Protein AF-A0A316KCY5-F1 (afdb_monomer_lite)

pLDDT: mean 82.83, std 19.08, range [38.0, 95.81]

Secondary structure (DSSP, 8-state):
-----------------------HHHHHHHHHHHHHHHHHHHHHHHHT-SSHHHHHHHHHHHHHHHHHHHHHHHHHHHHHTTTS-HHHHHHHHHHH-HHHHHHHHHTT--

Radius of gyration: 18.38 Å; chains: 1; bounding box: 57×25×54 Å

Foldseek 3Di:
DDDDDPDPPPVPPDDPPDPDPDDVLLVLLVLLCVLCVVLLVLVVCLVPDPDPVVNVVSVVVNVVSVVSSVVSVVVSCVVPPVNDDVVSSLVSNCVVDVSSSVVCVVVVVD

Sequence (110 aa):
MKKGLLLLVAAATTTIMVSCGGGNEAEAAKEYCECFSDIAKAKEDMANAESATEMLGMAAEAEKLAGEAEKCEKEWRAKYDGKIDIEKFKEELKKADESVYNMAEELGAF

Structure (mmCIF, N/CA/C/O backbone):
data_AF-A0A316KCY5-F1
#
_entry.id   AF-A0A316KCY5-F1
#
loop_
_atom_site.group_PDB
_atom_site.id
_atom_site.type_symbol
_atom_site.label_atom_id
_atom_site.label_alt_id
_atom_site.label_comp_id
_atom_site.label_asym_id
_atom_site.label_entity_id
_atom_site.label_seq_id
_atom_site.pdbx_PDB_ins_code
_atom_site.Cartn_x
_atom_site.Cartn_y
_atom_site.Cartn_z
_atom_site.occupancy
_atom_site.B_iso_or_equiv
_atom_site.auth_seq_id
_atom_site.auth_comp_id
_atom_site.auth_asym_id
_atom_site.auth_atom_id
_atom_site.pdbx_PDB_model_num
ATOM 1 N N . MET A 1 1 ? 42.665 10.404 33.289 1.00 38.00 1 MET A N 1
ATOM 2 C CA . MET A 1 1 ? 42.191 11.563 32.502 1.00 38.00 1 MET A CA 1
ATOM 3 C C . MET A 1 1 ? 41.006 11.116 31.659 1.00 38.00 1 MET A C 1
ATOM 5 O O . MET A 1 1 ? 41.146 10.099 31.007 1.00 38.00 1 MET A O 1
ATOM 9 N N . LYS A 1 2 ? 39.893 11.869 31.742 1.00 40.34 2 LYS A N 1
ATOM 10 C CA . LYS A 1 2 ? 38.726 11.971 30.828 1.00 40.34 2 LYS A CA 1
ATOM 11 C C . LYS A 1 2 ? 38.048 10.647 30.408 1.00 40.34 2 LYS A C 1
ATOM 13 O O . LYS A 1 2 ? 38.612 9.876 29.655 1.00 40.34 2 LYS A O 1
ATOM 18 N N . LYS A 1 3 ? 36.908 10.265 30.997 1.00 44.72 3 LYS A N 1
ATOM 19 C CA . LYS A 1 3 ? 35.528 10.755 30.744 1.00 44.72 3 LYS A CA 1
ATOM 20 C C . LYS A 1 3 ? 35.089 10.676 29.276 1.00 44.72 3 LYS A C 1
ATOM 22 O O . LYS A 1 3 ? 35.618 11.414 28.456 1.00 44.72 3 LYS A O 1
ATOM 27 N N . GLY A 1 4 ? 33.980 9.958 29.080 1.00 42.88 4 GLY A N 1
ATOM 28 C CA . GLY A 1 4 ? 32.978 10.210 28.041 1.00 42.88 4 GLY A CA 1
ATOM 29 C C . GLY A 1 4 ? 33.256 9.469 26.739 1.00 42.88 4 GLY A C 1
ATOM 30 O O . GLY A 1 4 ? 34.397 9.330 26.338 1.00 42.88 4 GLY A O 1
ATOM 31 N N . LEU A 1 5 ? 32.274 8.965 26.011 1.00 43.59 5 LEU A N 1
ATOM 32 C CA . LEU A 1 5 ? 30.826 9.002 26.145 1.00 43.59 5 LEU A CA 1
ATOM 33 C C . LEU A 1 5 ? 30.389 7.908 25.158 1.00 43.59 5 LEU A C 1
ATOM 35 O O . LEU A 1 5 ? 30.709 8.010 23.976 1.00 43.59 5 LEU A O 1
ATOM 39 N N . LEU A 1 6 ? 29.762 6.828 25.624 1.00 49.53 6 LEU A N 1
ATOM 40 C CA . LEU A 1 6 ? 29.127 5.875 24.713 1.00 49.53 6 LEU A CA 1
ATOM 41 C C . LEU A 1 6 ? 27.958 6.622 24.067 1.00 49.53 6 LEU A C 1
ATOM 43 O O . LEU A 1 6 ? 26.974 6.934 24.737 1.00 49.53 6 LEU A O 1
ATOM 47 N N . LEU A 1 7 ? 28.123 6.990 22.797 1.00 43.78 7 LEU A N 1
ATOM 48 C CA . LEU A 1 7 ? 27.082 7.580 21.966 1.00 43.78 7 LEU A CA 1
ATOM 49 C C . LEU A 1 7 ? 25.986 6.531 21.758 1.00 43.78 7 LEU A C 1
ATOM 51 O O . LEU A 1 7 ? 26.037 5.717 20.842 1.00 43.78 7 LEU A O 1
ATOM 55 N N . LEU A 1 8 ? 24.998 6.564 22.649 1.00 46.88 8 LEU A N 1
ATOM 56 C CA . LEU A 1 8 ? 23.640 6.121 22.372 1.00 46.88 8 LEU A CA 1
ATOM 57 C C . LEU A 1 8 ? 23.121 6.958 21.201 1.00 46.88 8 LEU A C 1
ATOM 59 O O . LEU A 1 8 ? 22.617 8.061 21.396 1.00 46.88 8 LEU A O 1
ATOM 63 N N . VAL A 1 9 ? 23.238 6.437 19.983 1.00 45.62 9 VAL A N 1
ATOM 64 C CA . VAL A 1 9 ? 22.404 6.902 18.873 1.00 45.62 9 VAL A CA 1
ATOM 65 C C . VAL A 1 9 ? 21.067 6.187 19.024 1.00 45.62 9 VAL A C 1
ATOM 67 O O . VAL A 1 9 ? 20.751 5.229 18.328 1.00 45.62 9 VAL A O 1
ATOM 70 N N . ALA A 1 10 ? 20.297 6.634 20.016 1.00 45.34 10 ALA A N 1
ATOM 71 C CA . ALA A 1 10 ? 18.856 6.539 19.932 1.00 45.34 10 ALA A CA 1
ATOM 72 C C . ALA A 1 10 ? 18.476 7.427 18.746 1.00 45.34 10 ALA A C 1
ATOM 74 O O . ALA A 1 10 ? 18.507 8.655 18.850 1.00 45.34 10 ALA A O 1
ATOM 75 N N . ALA A 1 11 ? 18.210 6.808 17.597 1.00 47.75 11 ALA A N 1
ATOM 76 C CA . ALA A 1 11 ? 17.541 7.476 16.498 1.00 47.75 11 ALA A CA 1
ATOM 77 C C . ALA A 1 11 ? 16.114 7.777 16.967 1.00 47.75 11 ALA A C 1
ATOM 79 O O . ALA A 1 11 ? 15.175 7.017 16.759 1.00 47.75 11 ALA A O 1
ATOM 80 N N . ALA A 1 12 ? 15.995 8.883 17.695 1.00 49.50 12 ALA A N 1
ATOM 81 C CA . ALA A 1 12 ? 14.762 9.600 17.876 1.00 49.50 12 ALA A CA 1
ATOM 82 C C . ALA A 1 12 ? 14.373 10.151 16.503 1.00 49.50 12 ALA A C 1
ATOM 84 O O . ALA A 1 12 ? 14.807 11.234 16.113 1.00 49.50 12 ALA A O 1
ATOM 85 N N . THR A 1 13 ? 13.554 9.413 15.761 1.00 51.31 13 THR A N 1
ATOM 86 C CA . THR A 1 13 ? 12.670 10.048 14.790 1.00 51.31 13 THR A CA 1
ATOM 87 C C . THR A 1 13 ? 11.560 10.715 15.585 1.00 51.31 13 THR A C 1
ATOM 89 O O . THR A 1 13 ? 10.605 10.103 16.056 1.00 51.31 13 THR A O 1
ATOM 92 N N . THR A 1 14 ? 11.820 11.993 15.826 1.00 46.88 14 THR A N 1
ATOM 93 C CA . THR A 1 14 ? 10.912 13.063 16.215 1.00 46.88 14 THR A CA 1
ATOM 94 C C . THR A 1 14 ? 9.438 12.779 15.936 1.00 46.88 14 THR A C 1
ATOM 96 O O . THR A 1 14 ? 9.008 12.659 14.793 1.00 46.88 14 THR A O 1
ATOM 99 N N . THR A 1 15 ? 8.685 12.759 17.030 1.00 49.62 15 THR A N 1
ATOM 100 C CA . THR A 1 15 ? 7.323 13.266 17.189 1.00 49.62 15 THR A CA 1
ATOM 101 C C . THR A 1 15 ? 6.775 14.045 15.990 1.00 49.62 15 THR A C 1
ATOM 103 O O . THR A 1 15 ? 7.109 15.213 15.796 1.00 49.62 15 THR A O 1
ATOM 106 N N . ILE A 1 16 ? 5.790 13.461 15.308 1.00 46.00 16 ILE A N 1
ATOM 107 C CA . ILE A 1 16 ? 4.618 14.239 14.909 1.00 46.00 16 ILE A CA 1
ATOM 108 C C . ILE A 1 16 ? 3.564 13.995 15.989 1.00 46.00 16 ILE A C 1
ATOM 110 O O . ILE A 1 16 ? 2.776 13.057 15.940 1.00 46.00 16 ILE A O 1
ATOM 114 N N . MET A 1 17 ? 3.590 14.857 17.007 1.00 41.69 17 MET A N 1
ATOM 115 C CA . MET A 1 17 ? 2.380 15.196 17.745 1.00 41.69 17 MET A CA 1
ATOM 116 C C . MET A 1 17 ? 1.429 15.875 16.752 1.00 41.69 17 MET A C 1
ATOM 118 O O . MET A 1 17 ? 1.478 17.090 16.586 1.00 41.69 17 MET A O 1
ATOM 122 N N . VAL A 1 18 ? 0.566 15.106 16.091 1.00 44.09 18 VAL A N 1
ATOM 123 C CA . VAL A 1 18 ? -0.740 15.623 15.678 1.00 44.09 18 VAL A CA 1
ATOM 124 C C . VAL A 1 18 ? -1.721 15.224 16.763 1.00 44.09 18 VAL A C 1
ATOM 126 O O . VAL A 1 18 ? -2.176 14.089 16.846 1.00 44.09 18 VAL A O 1
ATOM 129 N N . SER A 1 19 ? -2.054 16.184 17.619 1.00 43.03 19 SER A N 1
ATOM 130 C CA . SER A 1 19 ? -3.369 16.205 18.239 1.00 43.03 19 SER A CA 1
ATOM 131 C C . SER A 1 19 ? -4.406 16.362 17.118 1.00 43.03 19 SER A C 1
ATOM 133 O O . SER A 1 19 ? -4.779 17.476 16.761 1.00 43.03 19 SER A O 1
ATOM 135 N N . CYS A 1 20 ? -4.845 15.259 16.528 1.00 42.22 20 CYS A N 1
ATOM 136 C CA . CYS A 1 20 ? -5.999 15.212 15.643 1.00 42.22 20 CYS A CA 1
ATOM 137 C C . CYS A 1 20 ? -6.909 14.130 16.206 1.00 42.22 20 CYS A C 1
ATOM 139 O O . CYS A 1 20 ? -6.451 13.024 16.468 1.00 42.22 20 CYS A O 1
ATOM 141 N N . GLY A 1 21 ? -8.182 14.443 16.433 1.00 42.59 21 GLY A N 1
ATOM 142 C CA . GLY A 1 21 ? -9.201 13.461 16.808 1.00 42.59 21 GLY A CA 1
ATOM 143 C C . GLY A 1 21 ? -9.522 12.498 15.661 1.00 42.59 21 GLY A C 1
ATOM 144 O O . GLY A 1 21 ? -10.676 12.405 15.261 1.00 42.59 21 GLY A O 1
ATOM 145 N N . GLY A 1 22 ? -8.505 11.849 15.095 1.00 50.19 22 GLY A N 1
ATOM 146 C CA . GLY A 1 22 ? -8.642 10.767 14.135 1.00 50.19 22 GLY A CA 1
ATOM 147 C C . GLY A 1 22 ? -8.888 9.475 14.898 1.00 50.19 22 GLY A C 1
ATOM 148 O O . GLY A 1 22 ? -8.176 9.175 15.855 1.00 50.19 22 GLY A O 1
ATOM 149 N N . GLY A 1 23 ? -9.938 8.752 14.520 1.00 73.25 23 GLY A N 1
ATOM 150 C CA . GLY A 1 23 ? -10.207 7.421 15.052 1.00 73.25 23 GLY A CA 1
ATOM 151 C C . GLY A 1 23 ? -9.133 6.415 14.636 1.00 73.25 23 GLY A C 1
ATOM 152 O O . GLY A 1 23 ? -8.142 6.757 13.986 1.00 73.25 23 GLY A O 1
ATOM 153 N N . ASN A 1 24 ? -9.368 5.148 14.971 1.00 89.75 24 ASN A N 1
ATOM 154 C CA . ASN A 1 24 ? -8.495 4.039 14.582 1.00 89.75 24 ASN A CA 1
ATOM 155 C C . ASN A 1 24 ? -8.266 3.980 13.059 1.00 89.75 24 ASN A C 1
ATOM 157 O O . ASN A 1 24 ? -7.252 3.456 12.619 1.00 89.75 24 ASN A O 1
ATOM 161 N N . GLU A 1 25 ? -9.177 4.540 12.262 1.00 93.88 25 GLU A N 1
ATOM 162 C CA . GLU A 1 25 ? -9.103 4.637 10.805 1.00 93.88 25 GLU A CA 1
ATOM 163 C C . GLU A 1 25 ? -7.937 5.502 10.316 1.00 93.88 25 GLU A C 1
ATOM 165 O O . GLU A 1 25 ? -7.271 5.131 9.354 1.00 93.88 25 GLU A O 1
ATO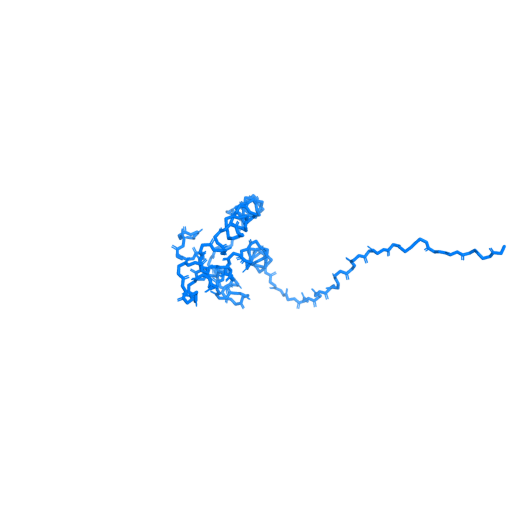M 170 N N . ALA A 1 26 ? -7.658 6.627 10.981 1.00 92.94 26 ALA A N 1
ATOM 171 C CA . ALA A 1 26 ? -6.568 7.521 10.590 1.00 92.94 26 ALA A CA 1
ATOM 172 C C . ALA A 1 26 ? -5.196 6.915 10.931 1.00 92.94 26 ALA A C 1
ATOM 174 O O . ALA A 1 26 ? -4.249 7.023 10.153 1.00 92.94 26 ALA A O 1
ATOM 175 N N . GLU A 1 27 ? -5.093 6.238 12.080 1.00 93.81 27 GLU A N 1
ATOM 176 C CA . GLU A 1 27 ? -3.893 5.472 12.443 1.00 93.81 27 GLU A CA 1
ATOM 177 C C . GLU A 1 27 ? -3.686 4.301 11.476 1.00 93.81 27 GLU A C 1
ATOM 179 O O . GLU A 1 27 ? -2.588 4.121 10.955 1.00 93.81 27 GLU A O 1
ATOM 184 N N . ALA A 1 28 ? -4.756 3.565 11.165 1.00 94.06 28 ALA A N 1
ATOM 185 C CA . ALA A 1 28 ? -4.709 2.468 10.213 1.00 94.06 28 ALA A CA 1
ATOM 186 C C . ALA A 1 28 ? -4.290 2.944 8.814 1.00 94.06 28 ALA A C 1
ATOM 188 O O . ALA A 1 28 ? -3.449 2.301 8.195 1.00 94.06 28 ALA A O 1
ATOM 189 N N . ALA A 1 29 ? -4.809 4.076 8.326 1.00 95.38 29 ALA A N 1
ATOM 190 C CA . ALA A 1 29 ? -4.397 4.675 7.055 1.00 95.38 29 ALA A CA 1
ATOM 191 C C . ALA A 1 29 ? -2.899 4.999 7.033 1.00 95.38 29 ALA A C 1
ATOM 193 O O . ALA A 1 29 ? -2.200 4.623 6.096 1.00 95.38 29 ALA A O 1
ATOM 194 N N . LYS A 1 30 ? -2.389 5.628 8.097 1.00 94.69 30 LYS A N 1
ATOM 195 C CA . LYS A 1 30 ? -0.965 5.954 8.228 1.00 94.69 30 LYS A CA 1
ATOM 196 C C . LYS A 1 30 ? -0.081 4.705 8.207 1.00 94.69 30 LYS A C 1
ATOM 198 O O . LYS A 1 30 ? 0.893 4.676 7.462 1.00 94.69 30 LYS A O 1
ATOM 203 N N . GLU A 1 31 ? -0.421 3.680 8.987 1.00 95.12 31 GLU A N 1
ATOM 204 C CA . GLU A 1 31 ? 0.343 2.424 9.003 1.00 95.12 31 GLU A CA 1
ATOM 205 C C . GLU A 1 31 ? 0.264 1.695 7.653 1.00 95.12 31 GLU A C 1
ATOM 207 O O . GLU A 1 31 ? 1.255 1.138 7.192 1.00 95.12 31 GLU A O 1
ATOM 212 N N . TYR A 1 32 ? -0.880 1.757 6.967 1.00 94.56 32 TYR A N 1
ATOM 213 C CA . TYR A 1 32 ? -1.018 1.193 5.624 1.00 94.56 32 TYR A CA 1
ATOM 214 C C . TYR A 1 32 ? -0.126 1.926 4.606 1.00 94.56 32 TYR A C 1
ATOM 216 O O . TYR A 1 32 ? 0.555 1.285 3.809 1.00 94.56 32 TYR A O 1
ATOM 224 N N . CYS A 1 33 ? -0.049 3.261 4.656 1.00 94.25 33 CYS A N 1
ATOM 225 C CA . CYS A 1 33 ? 0.898 4.029 3.838 1.00 94.25 33 CYS A CA 1
ATOM 226 C C . CYS A 1 33 ? 2.354 3.632 4.114 1.00 94.25 33 CYS A C 1
ATOM 228 O O . CYS A 1 33 ? 3.140 3.482 3.178 1.00 94.25 33 CYS A O 1
ATOM 230 N N . GLU A 1 34 ? 2.719 3.436 5.382 1.00 93.00 34 GLU A N 1
ATOM 231 C CA . GLU A 1 34 ? 4.063 2.982 5.760 1.00 93.00 34 GLU A CA 1
ATOM 232 C C . GLU A 1 34 ? 4.383 1.597 5.172 1.00 93.00 34 GLU A C 1
ATOM 234 O O . GLU A 1 34 ? 5.518 1.366 4.765 1.00 93.00 34 GLU A O 1
ATOM 239 N N . CYS A 1 35 ? 3.390 0.710 5.030 1.00 93.06 35 CYS A N 1
ATOM 240 C CA . CYS A 1 35 ? 3.575 -0.588 4.377 1.00 93.06 35 CYS A CA 1
ATOM 241 C C . CYS A 1 35 ? 3.770 -0.499 2.852 1.00 93.06 35 CYS A C 1
ATOM 243 O O . CYS A 1 35 ? 4.472 -1.335 2.284 1.00 93.06 35 CYS A O 1
ATOM 245 N N . PHE A 1 36 ? 3.118 0.454 2.174 1.00 94.50 36 PHE A N 1
ATOM 246 C CA . PHE A 1 36 ? 2.944 0.405 0.714 1.00 94.50 36 PHE A CA 1
ATOM 247 C C . PHE A 1 36 ? 3.557 1.572 -0.072 1.00 94.50 36 PHE A C 1
ATOM 249 O O . PHE A 1 36 ? 3.644 1.486 -1.296 1.00 94.50 36 PHE A O 1
ATOM 256 N N . SER A 1 37 ? 4.000 2.647 0.581 1.00 92.25 37 SER A N 1
ATOM 257 C CA . SER A 1 37 ? 4.527 3.844 -0.100 1.00 92.25 37 SER A CA 1
ATOM 258 C C . SER A 1 37 ? 5.743 3.549 -0.987 1.00 92.25 37 SER A C 1
ATOM 260 O O . SER A 1 37 ? 5.790 3.998 -2.133 1.00 92.25 37 SER A O 1
ATOM 262 N N . ASP A 1 38 ? 6.685 2.726 -0.520 1.00 91.50 38 ASP A N 1
ATOM 263 C CA . ASP A 1 38 ? 7.878 2.386 -1.304 1.00 91.50 38 ASP A CA 1
ATOM 264 C C . ASP A 1 38 ? 7.545 1.536 -2.540 1.00 91.50 38 ASP A C 1
ATOM 266 O O . ASP A 1 38 ? 8.070 1.789 -3.626 1.00 91.50 38 ASP A O 1
ATOM 270 N N . ILE A 1 39 ? 6.628 0.565 -2.427 1.00 92.81 39 ILE A N 1
ATOM 271 C CA . ILE A 1 39 ? 6.189 -0.227 -3.588 1.00 92.81 39 ILE A CA 1
ATOM 272 C C . ILE A 1 39 ? 5.299 0.594 -4.534 1.00 92.81 39 ILE A C 1
ATOM 274 O O . ILE A 1 39 ? 5.312 0.357 -5.742 1.00 92.81 39 ILE A O 1
ATOM 278 N N . ALA A 1 40 ? 4.573 1.595 -4.024 1.00 90.06 40 ALA A N 1
ATOM 279 C CA . ALA A 1 40 ? 3.810 2.538 -4.846 1.00 90.06 40 ALA A CA 1
ATOM 280 C C . ALA A 1 40 ? 4.727 3.379 -5.711 1.00 90.06 40 ALA A C 1
ATOM 282 O O . ALA A 1 40 ? 4.553 3.440 -6.928 1.00 90.06 40 ALA A O 1
ATOM 283 N N . LYS A 1 41 ? 5.774 3.912 -5.091 1.00 91.25 41 LYS A N 1
ATOM 284 C CA . LYS A 1 41 ? 6.817 4.629 -5.798 1.00 91.25 41 LYS A CA 1
ATOM 285 C C . LYS A 1 41 ? 7.547 3.740 -6.802 1.00 91.25 41 LYS A C 1
ATOM 287 O O . LYS A 1 41 ? 7.707 4.137 -7.946 1.00 91.25 41 LYS A O 1
ATOM 292 N N . ALA A 1 42 ? 7.924 2.518 -6.423 1.00 91.62 42 ALA A N 1
ATOM 293 C CA . ALA A 1 42 ? 8.592 1.599 -7.342 1.00 91.62 42 ALA A CA 1
ATOM 294 C C . ALA A 1 42 ? 7.716 1.256 -8.561 1.00 91.62 42 ALA A C 1
ATOM 296 O O . ALA A 1 42 ? 8.219 1.182 -9.681 1.00 91.62 42 ALA A O 1
ATOM 297 N N . LYS A 1 43 ? 6.398 1.088 -8.375 1.00 88.56 43 LYS A N 1
ATOM 298 C CA . LYS A 1 43 ? 5.452 0.912 -9.487 1.00 88.56 43 LYS A CA 1
ATOM 299 C C . LYS A 1 43 ? 5.379 2.141 -10.390 1.00 88.56 43 LYS A C 1
ATOM 301 O O . LYS A 1 43 ? 5.359 1.978 -11.607 1.00 88.56 43 LYS A O 1
ATOM 306 N N . GLU A 1 44 ? 5.340 3.340 -9.817 1.00 90.00 44 GLU A N 1
ATOM 307 C CA . GLU A 1 44 ? 5.349 4.593 -10.576 1.00 90.00 44 GLU A CA 1
ATOM 308 C C . GLU A 1 44 ? 6.657 4.762 -11.366 1.00 90.00 44 GLU A C 1
ATOM 310 O O . GLU A 1 44 ? 6.619 5.035 -12.565 1.00 90.00 44 GLU A O 1
ATOM 315 N N . ASP A 1 45 ? 7.807 4.519 -10.737 1.00 91.50 45 ASP A N 1
ATOM 316 C CA . ASP A 1 45 ? 9.124 4.564 -11.382 1.00 91.50 45 ASP A CA 1
ATOM 317 C C . ASP A 1 45 ? 9.196 3.551 -12.541 1.00 91.50 45 ASP A C 1
ATOM 319 O O . ASP A 1 45 ? 9.639 3.879 -13.643 1.00 91.50 45 ASP A O 1
ATOM 323 N N . MET A 1 46 ? 8.672 2.334 -12.347 1.00 91.25 46 MET A N 1
ATOM 324 C CA . MET A 1 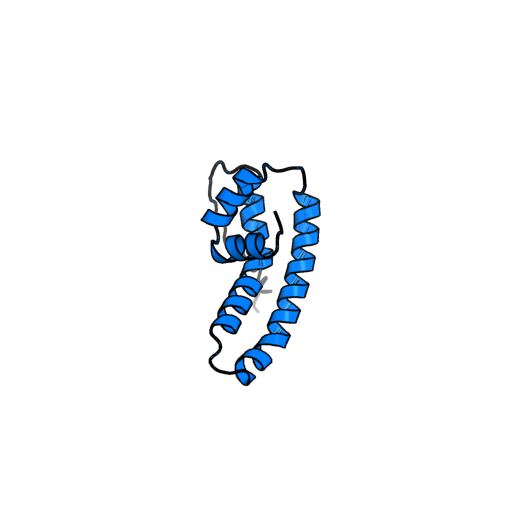46 ? 8.574 1.330 -13.411 1.00 91.25 46 MET A CA 1
ATOM 325 C C . MET A 1 46 ? 7.623 1.741 -14.539 1.00 91.25 46 MET A C 1
ATOM 327 O O . MET A 1 46 ? 7.935 1.492 -15.703 1.00 91.25 46 MET A O 1
ATOM 331 N N . ALA A 1 47 ? 6.485 2.365 -14.230 1.00 90.31 47 ALA A N 1
ATOM 332 C CA . ALA A 1 47 ? 5.537 2.848 -15.234 1.00 90.31 47 ALA A CA 1
ATOM 333 C C . ALA A 1 47 ? 6.119 3.984 -16.094 1.00 90.31 47 ALA A C 1
ATOM 335 O O . ALA A 1 47 ? 5.737 4.128 -17.255 1.00 90.31 47 ALA A O 1
ATOM 336 N N . ASN A 1 48 ? 7.060 4.750 -15.537 1.00 93.19 48 ASN A N 1
ATOM 337 C CA . ASN A 1 48 ? 7.750 5.851 -16.205 1.00 93.19 48 ASN A CA 1
ATOM 338 C C . ASN A 1 48 ? 9.096 5.456 -16.842 1.00 93.19 48 ASN A C 1
ATOM 340 O O . ASN A 1 48 ? 9.751 6.310 -17.436 1.00 93.19 48 ASN A O 1
ATOM 344 N N . ALA A 1 49 ? 9.513 4.189 -16.742 1.00 94.88 49 ALA A N 1
ATOM 345 C CA . ALA A 1 49 ? 10.768 3.713 -17.320 1.00 94.88 49 ALA A CA 1
ATOM 346 C C . ALA A 1 49 ? 10.814 3.944 -18.841 1.00 94.88 49 ALA A C 1
ATOM 348 O O . ALA A 1 49 ? 9.887 3.577 -19.569 1.00 94.88 49 ALA A O 1
ATOM 349 N N . GLU A 1 50 ? 11.926 4.472 -19.354 1.00 95.81 50 GLU A N 1
ATOM 350 C CA . GLU A 1 50 ? 12.063 4.789 -20.783 1.00 95.81 50 GLU A CA 1
ATOM 351 C C . GLU A 1 50 ? 12.445 3.557 -21.621 1.00 95.81 50 GLU A C 1
ATOM 353 O O . GLU A 1 50 ? 12.405 3.575 -22.855 1.00 95.81 50 GLU A O 1
ATOM 358 N N . SER A 1 51 ? 12.834 2.460 -20.962 1.00 94.81 51 SER A N 1
ATOM 359 C CA . SER A 1 51 ? 13.238 1.226 -21.630 1.00 94.81 51 SER A CA 1
ATOM 360 C C . SER A 1 51 ? 12.929 -0.034 -20.824 1.00 94.81 51 SER A C 1
ATOM 362 O O . SER A 1 51 ? 12.898 -0.040 -19.594 1.00 94.81 51 SER A O 1
ATOM 364 N N . ALA A 1 52 ? 12.803 -1.158 -21.534 1.00 92.31 52 ALA A N 1
ATOM 365 C CA . ALA A 1 52 ? 12.659 -2.470 -20.906 1.00 92.31 52 ALA A CA 1
ATOM 366 C C . ALA A 1 52 ? 13.870 -2.841 -20.027 1.00 92.31 52 ALA A C 1
ATOM 368 O O . ALA A 1 52 ? 13.704 -3.507 -19.012 1.00 92.31 52 ALA A O 1
ATOM 369 N N . THR A 1 53 ? 15.084 -2.404 -20.385 1.00 94.00 53 THR A N 1
ATOM 370 C CA . THR A 1 53 ? 16.298 -2.659 -19.590 1.00 94.00 53 THR A CA 1
ATOM 371 C C . THR A 1 53 ? 16.250 -1.945 -18.242 1.00 94.00 53 THR A C 1
ATOM 373 O O . THR A 1 53 ? 16.606 -2.536 -17.227 1.00 94.00 53 THR A O 1
ATOM 376 N N . GLU A 1 54 ? 15.798 -0.693 -18.226 1.00 92.56 54 GLU A N 1
ATOM 377 C CA . GLU A 1 54 ? 15.616 0.087 -17.000 1.00 92.56 54 GLU A CA 1
ATOM 378 C C . GLU A 1 54 ? 14.544 -0.548 -16.107 1.00 92.56 54 GLU A C 1
ATOM 380 O O . GLU A 1 54 ? 14.788 -0.805 -14.930 1.00 92.56 54 GLU A O 1
ATOM 385 N N . MET A 1 55 ? 13.409 -0.932 -16.699 1.00 92.25 55 MET A N 1
ATOM 386 C CA . MET A 1 55 ? 12.336 -1.642 -16.003 1.00 92.25 55 MET A CA 1
ATOM 387 C C . MET A 1 55 ? 12.814 -2.970 -15.389 1.00 92.25 55 MET A C 1
ATOM 389 O O . MET A 1 55 ? 12.521 -3.257 -14.230 1.00 92.25 55 MET A O 1
ATOM 393 N N . LEU A 1 56 ? 13.599 -3.764 -16.128 1.00 91.81 56 LEU A N 1
ATOM 394 C CA . LEU A 1 56 ? 14.200 -5.002 -15.614 1.00 91.81 56 LEU A CA 1
ATOM 395 C C . LEU A 1 56 ? 15.203 -4.738 -14.484 1.00 91.81 56 LEU A C 1
ATOM 397 O O . LEU A 1 56 ? 15.285 -5.534 -13.551 1.00 91.81 56 LEU A O 1
ATOM 401 N N . GLY A 1 57 ? 15.944 -3.628 -14.546 1.00 92.19 57 GLY A N 1
ATOM 402 C CA . GLY A 1 57 ? 16.856 -3.208 -13.481 1.00 92.19 57 GLY A CA 1
ATOM 403 C C . GLY A 1 57 ? 16.138 -2.873 -12.171 1.00 92.19 57 GLY A C 1
ATOM 404 O O . GLY A 1 57 ? 16.688 -3.118 -11.100 1.00 92.19 57 GLY A O 1
ATOM 405 N N . MET A 1 58 ? 14.901 -2.376 -12.251 1.00 93.00 58 MET A N 1
ATOM 406 C CA . MET A 1 58 ? 14.066 -2.045 -11.089 1.00 93.00 58 MET A CA 1
ATOM 407 C C . MET A 1 58 ? 13.271 -3.241 -10.546 1.00 93.00 58 MET A C 1
ATOM 409 O O . MET A 1 58 ? 12.911 -3.255 -9.370 1.00 93.00 58 MET A O 1
ATOM 413 N N . ALA A 1 59 ? 13.035 -4.270 -11.367 1.00 91.81 59 ALA A N 1
ATOM 414 C CA . ALA A 1 59 ? 12.164 -5.395 -11.025 1.00 91.81 59 ALA A CA 1
ATOM 415 C C . ALA A 1 59 ? 12.586 -6.145 -9.747 1.00 91.81 59 ALA A C 1
ATOM 417 O O . ALA A 1 59 ? 11.728 -6.519 -8.954 1.00 91.81 59 ALA A O 1
ATOM 418 N N . ALA A 1 60 ? 13.891 -6.337 -9.520 1.00 90.69 60 ALA A N 1
ATOM 419 C CA . ALA A 1 60 ? 14.382 -7.057 -8.341 1.00 90.69 60 ALA A CA 1
ATOM 420 C C . ALA A 1 60 ? 14.121 -6.297 -7.026 1.00 90.69 60 ALA A C 1
ATOM 422 O O . ALA A 1 60 ? 13.775 -6.910 -6.017 1.00 90.69 60 ALA A O 1
ATOM 423 N N . GLU A 1 61 ? 14.260 -4.967 -7.032 1.00 92.06 61 GLU A N 1
ATOM 424 C CA . GLU A 1 61 ? 13.946 -4.160 -5.848 1.00 92.06 61 GLU A CA 1
ATOM 425 C C . GLU A 1 61 ? 12.432 -4.071 -5.645 1.00 92.06 61 GLU A C 1
ATOM 427 O O . GLU A 1 61 ? 11.964 -4.227 -4.522 1.00 92.06 61 GLU A O 1
ATOM 432 N N . ALA A 1 62 ? 11.653 -3.930 -6.723 1.00 92.69 62 ALA A N 1
ATOM 433 C CA . ALA A 1 62 ? 10.195 -3.957 -6.646 1.00 92.69 62 ALA A CA 1
ATOM 434 C C . ALA A 1 62 ? 9.666 -5.290 -6.083 1.00 92.69 62 ALA A C 1
ATOM 436 O O . ALA A 1 62 ? 8.754 -5.287 -5.260 1.00 92.69 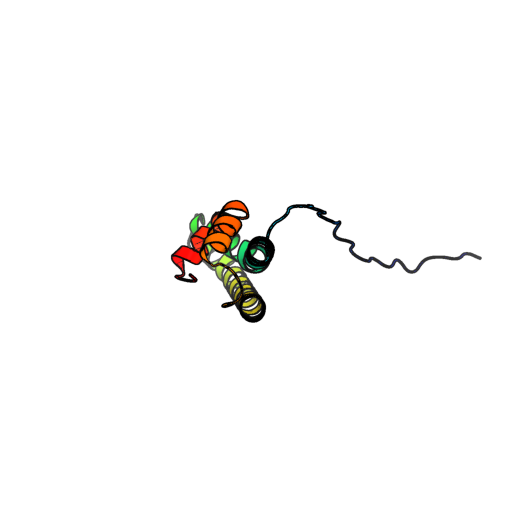62 ALA A O 1
ATOM 437 N N . GLU A 1 63 ? 10.256 -6.430 -6.459 1.00 92.88 63 GLU A N 1
ATOM 438 C CA . GLU A 1 63 ? 9.909 -7.741 -5.892 1.00 92.88 63 GLU A CA 1
ATOM 439 C C . GLU A 1 63 ? 10.207 -7.805 -4.386 1.00 92.88 63 GLU A C 1
ATOM 441 O O . GLU A 1 63 ? 9.376 -8.270 -3.600 1.00 92.88 63 GLU A O 1
ATOM 446 N N . LYS A 1 64 ? 11.367 -7.293 -3.961 1.00 94.69 64 LYS A N 1
ATOM 447 C CA . LYS A 1 64 ? 11.729 -7.219 -2.541 1.00 94.69 64 LYS A CA 1
ATOM 448 C C . LYS A 1 64 ? 10.761 -6.331 -1.756 1.00 94.69 64 LYS A C 1
ATOM 450 O O . LYS A 1 64 ? 10.252 -6.772 -0.725 1.00 94.69 64 LYS A O 1
ATOM 455 N N . LEU A 1 65 ? 10.473 -5.131 -2.257 1.00 94.19 65 LEU A N 1
ATOM 456 C CA . LEU A 1 65 ? 9.533 -4.193 -1.642 1.00 94.19 65 LEU A CA 1
ATOM 457 C C . LEU A 1 65 ? 8.119 -4.778 -1.570 1.00 94.19 65 LEU A C 1
ATOM 459 O O . LEU A 1 65 ? 7.459 -4.648 -0.546 1.00 94.19 65 LEU A O 1
ATOM 463 N N . ALA A 1 66 ? 7.671 -5.494 -2.605 1.00 92.06 66 ALA A N 1
ATOM 464 C CA . ALA A 1 66 ? 6.388 -6.191 -2.581 1.00 92.06 66 ALA A CA 1
ATOM 465 C C . ALA A 1 66 ? 6.337 -7.258 -1.472 1.00 92.06 66 ALA A C 1
ATOM 467 O O . ALA A 1 66 ? 5.346 -7.354 -0.749 1.00 92.06 66 ALA A O 1
ATOM 468 N N . GLY A 1 67 ? 7.417 -8.024 -1.287 1.00 93.38 67 GLY A N 1
ATOM 469 C CA . GLY A 1 67 ? 7.510 -9.012 -0.210 1.00 93.38 67 GLY A CA 1
ATOM 470 C C . GLY A 1 67 ? 7.561 -8.401 1.197 1.00 93.38 67 GLY A C 1
ATOM 471 O O . GLY A 1 67 ? 7.095 -9.021 2.156 1.00 93.38 67 GLY A O 1
ATOM 472 N N . GLU A 1 68 ? 8.131 -7.205 1.350 1.00 93.81 68 GLU A N 1
ATOM 473 C CA . GLU A 1 68 ? 8.116 -6.440 2.605 1.00 93.81 68 GLU A CA 1
ATOM 474 C C . GLU A 1 68 ? 6.722 -5.858 2.882 1.00 93.81 68 GLU A C 1
ATOM 476 O O . GLU A 1 68 ? 6.199 -6.033 3.987 1.00 93.81 68 GLU A O 1
ATOM 481 N N . ALA A 1 69 ? 6.079 -5.287 1.860 1.00 93.12 69 ALA A N 1
ATOM 482 C CA . ALA A 1 69 ? 4.717 -4.772 1.930 1.00 93.12 69 ALA A CA 1
ATOM 483 C C . ALA A 1 69 ? 3.710 -5.867 2.315 1.00 93.12 69 ALA A C 1
ATOM 485 O O . ALA A 1 69 ? 2.917 -5.667 3.229 1.00 93.12 69 ALA A O 1
ATOM 486 N N . GLU A 1 70 ? 3.791 -7.065 1.720 1.00 93.00 70 GLU A N 1
ATOM 487 C CA . GLU A 1 70 ? 2.904 -8.194 2.055 1.00 93.00 70 GLU A CA 1
ATOM 488 C C . GLU A 1 70 ? 3.050 -8.631 3.525 1.00 93.00 70 GLU A C 1
ATOM 490 O O . GLU A 1 70 ? 2.079 -9.002 4.191 1.00 93.00 70 GLU A O 1
ATOM 495 N N . LYS A 1 71 ? 4.274 -8.606 4.067 1.00 94.56 71 LYS A N 1
ATOM 496 C CA . LYS A 1 71 ? 4.503 -8.921 5.486 1.00 94.56 71 LYS A CA 1
ATOM 497 C C . LYS A 1 71 ? 3.892 -7.855 6.388 1.00 94.56 71 LYS A C 1
ATOM 499 O O . LYS A 1 71 ? 3.206 -8.210 7.343 1.00 94.56 71 LYS A O 1
ATOM 504 N N . CYS A 1 72 ? 4.109 -6.585 6.062 1.00 93.94 72 CYS A N 1
ATOM 505 C CA . CYS A 1 72 ? 3.545 -5.457 6.795 1.00 93.94 72 CYS A CA 1
ATOM 506 C C . CYS A 1 72 ? 2.007 -5.479 6.760 1.00 93.94 72 CYS A C 1
ATOM 508 O O . CYS A 1 72 ? 1.353 -5.362 7.794 1.00 93.94 72 CYS A O 1
ATOM 510 N N . GLU A 1 73 ? 1.415 -5.767 5.598 1.00 93.62 73 GLU A N 1
ATOM 511 C CA . GLU A 1 73 ? -0.032 -5.887 5.422 1.00 93.62 73 GLU A CA 1
ATOM 512 C C . GLU A 1 73 ? -0.636 -6.988 6.305 1.00 93.62 73 GLU A C 1
ATOM 514 O O . GLU A 1 73 ? -1.711 -6.809 6.877 1.00 93.62 73 GLU A O 1
ATOM 519 N N . LYS A 1 74 ? 0.046 -8.128 6.472 1.00 93.94 74 LYS A N 1
ATOM 520 C CA . LYS A 1 74 ? -0.428 -9.199 7.367 1.00 93.94 74 LYS A CA 1
ATOM 521 C C . LYS A 1 74 ? -0.535 -8.725 8.814 1.00 93.94 74 LYS A C 1
ATOM 523 O O . LYS A 1 74 ? -1.510 -9.054 9.492 1.00 93.94 74 LYS A O 1
ATOM 528 N N . GLU A 1 75 ? 0.444 -7.958 9.284 1.00 94.00 75 GLU A N 1
ATOM 529 C CA . GLU A 1 75 ? 0.427 -7.374 10.629 1.00 94.00 75 GLU A CA 1
ATOM 530 C C . GLU A 1 75 ? -0.670 -6.311 10.752 1.00 94.00 75 GLU A C 1
ATOM 532 O O . GLU A 1 75 ? -1.451 -6.329 11.709 1.00 94.00 75 GLU A O 1
ATOM 537 N N . TRP A 1 76 ? -0.800 -5.462 9.733 1.00 94.31 76 TRP A N 1
ATOM 538 C CA . TRP A 1 76 ? -1.856 -4.464 9.641 1.00 94.31 76 TRP A CA 1
ATOM 539 C C . TRP A 1 76 ? -3.255 -5.101 9.699 1.00 94.31 76 TRP A C 1
ATOM 541 O O . TRP A 1 76 ? -4.085 -4.709 10.522 1.00 94.31 76 TRP A O 1
ATOM 551 N N . ARG A 1 77 ? -3.512 -6.156 8.910 1.00 92.69 77 ARG A N 1
ATOM 552 C CA . ARG A 1 77 ? -4.792 -6.891 8.903 1.00 92.69 77 ARG A CA 1
ATOM 553 C C . ARG A 1 77 ? -5.078 -7.517 10.262 1.00 92.69 77 ARG A C 1
ATOM 555 O O . ARG A 1 77 ? -6.184 -7.385 10.778 1.00 92.69 77 ARG A O 1
ATOM 562 N N . ALA A 1 78 ? -4.083 -8.134 10.901 1.00 94.31 78 ALA A N 1
ATOM 563 C CA . ALA A 1 78 ? -4.254 -8.676 12.249 1.00 94.31 78 ALA A CA 1
ATOM 564 C C . ALA A 1 78 ? -4.669 -7.590 13.264 1.00 94.31 78 ALA A C 1
ATOM 566 O O . ALA A 1 78 ? -5.474 -7.846 14.173 1.00 94.31 78 ALA A O 1
ATOM 567 N N . LYS A 1 79 ? -4.157 -6.364 13.100 1.00 93.94 79 LYS A N 1
ATOM 568 C CA . LYS A 1 79 ? -4.466 -5.223 13.966 1.00 93.94 79 LYS A CA 1
ATOM 569 C C . LYS A 1 79 ? -5.851 -4.635 13.690 1.00 93.94 79 LYS A C 1
ATOM 571 O O . LYS A 1 79 ? -6.578 -4.430 14.665 1.00 93.94 79 LYS A O 1
ATOM 576 N N . TYR A 1 80 ? -6.246 -4.457 12.427 1.00 92.44 80 TYR A N 1
ATOM 577 C CA . TYR A 1 80 ? -7.386 -3.609 12.048 1.00 92.44 80 TYR A CA 1
ATOM 578 C C . TYR A 1 80 ? -8.532 -4.279 11.281 1.00 92.44 80 TYR A C 1
ATOM 580 O O . TYR A 1 80 ? -9.632 -3.724 11.268 1.00 92.44 80 TYR A O 1
ATOM 588 N N . ASP A 1 81 ? -8.330 -5.449 10.672 1.00 87.75 81 ASP A N 1
ATOM 589 C CA . ASP A 1 81 ? -9.366 -6.085 9.851 1.00 87.75 81 ASP A CA 1
ATOM 590 C C . ASP A 1 81 ? -10.627 -6.396 10.679 1.00 87.75 81 ASP A C 1
ATOM 592 O O . ASP A 1 81 ? -10.555 -6.919 11.797 1.00 87.75 81 ASP A O 1
ATOM 596 N N . GLY A 1 82 ? -11.787 -5.988 10.157 1.00 90.06 82 GLY A N 1
ATOM 597 C CA . GLY A 1 82 ? -13.082 -6.045 10.843 1.00 90.06 82 GLY A CA 1
ATOM 598 C C . GLY A 1 82 ? -13.225 -5.161 12.095 1.00 90.06 82 GLY A C 1
ATOM 599 O O . GLY A 1 82 ? -14.231 -5.274 12.796 1.00 90.06 82 GLY A O 1
ATOM 600 N N . LYS A 1 83 ? -12.242 -4.304 12.411 1.00 91.44 83 LYS A N 1
ATOM 601 C CA . LYS A 1 83 ? -12.205 -3.475 13.637 1.00 91.44 83 LYS A CA 1
ATOM 602 C C . LYS A 1 83 ? -12.278 -1.971 13.375 1.00 91.44 83 LYS A C 1
ATOM 604 O O . LYS A 1 83 ? -12.366 -1.204 14.335 1.00 91.44 83 LYS A O 1
ATOM 609 N N . ILE A 1 84 ? -12.219 -1.559 12.114 1.00 92.25 84 ILE A N 1
ATOM 610 C CA . ILE A 1 84 ? -12.292 -0.161 11.681 1.00 92.25 84 ILE A CA 1
ATOM 611 C C . ILE A 1 84 ? -13.409 0.022 10.652 1.00 92.25 84 ILE A C 1
ATOM 613 O O . ILE A 1 84 ? -13.814 -0.933 9.986 1.00 92.25 84 ILE A O 1
ATOM 617 N N . ASP A 1 85 ? -13.911 1.247 10.522 1.00 94.38 85 ASP A N 1
ATOM 618 C CA . ASP A 1 85 ? -14.832 1.622 9.448 1.00 94.38 85 ASP A CA 1
ATOM 619 C C . ASP A 1 85 ? -14.062 1.739 8.123 1.00 94.38 85 ASP A C 1
ATOM 621 O O . ASP A 1 85 ? -13.258 2.655 7.939 1.00 94.38 85 ASP A O 1
ATOM 625 N N . ILE A 1 86 ? -14.294 0.795 7.205 1.00 91.75 86 ILE A N 1
ATOM 626 C CA . ILE A 1 86 ? -13.534 0.700 5.952 1.00 91.75 86 ILE A CA 1
ATOM 627 C C . ILE A 1 86 ? -13.715 1.928 5.053 1.00 91.75 86 ILE A C 1
ATOM 629 O O . ILE A 1 86 ? -12.770 2.339 4.386 1.00 91.75 86 ILE A O 1
ATOM 633 N N . GLU A 1 87 ? -14.890 2.558 5.062 1.00 94.19 87 GLU A N 1
ATOM 634 C CA . GLU A 1 87 ? -15.157 3.721 4.213 1.00 94.19 87 GLU A CA 1
ATOM 635 C C . GLU A 1 87 ? -14.427 4.954 4.750 1.00 94.19 87 GLU A C 1
ATOM 637 O O . GLU A 1 87 ? -13.766 5.667 3.996 1.00 94.19 87 GLU A O 1
ATOM 642 N N . LYS A 1 88 ? -14.424 5.148 6.074 1.00 94.38 88 LYS A N 1
ATOM 643 C CA . LYS A 1 88 ? -13.596 6.189 6.701 1.00 94.38 88 LYS A CA 1
ATOM 644 C C . LYS A 1 88 ? -12.102 5.924 6.530 1.00 94.38 88 LYS A C 1
ATOM 646 O O . LYS A 1 88 ? -11.346 6.861 6.299 1.00 94.38 88 LYS A O 1
ATOM 651 N N . PHE A 1 89 ? -11.665 4.670 6.617 1.00 94.56 89 PHE A N 1
ATOM 652 C CA . PHE A 1 89 ? -10.276 4.309 6.342 1.00 94.56 89 PHE A CA 1
ATOM 653 C C . PHE A 1 89 ? -9.872 4.665 4.906 1.00 94.56 89 PHE A C 1
ATOM 655 O O . PHE A 1 89 ? -8.827 5.279 4.724 1.00 94.56 89 PHE A O 1
ATOM 662 N N . LYS A 1 90 ? -10.705 4.360 3.900 1.00 94.94 90 LYS A N 1
ATOM 663 C CA . LYS A 1 90 ? -10.457 4.753 2.502 1.00 94.94 90 LYS A CA 1
ATOM 664 C C . LYS A 1 90 ? -10.321 6.268 2.354 1.00 94.94 90 LYS A C 1
ATOM 666 O O . LYS A 1 90 ? -9.417 6.734 1.663 1.00 94.94 90 LYS A O 1
ATOM 671 N N . GLU A 1 91 ? -11.184 7.042 3.017 1.00 95.31 91 GLU A N 1
ATOM 672 C CA . GLU A 1 91 ? -11.093 8.506 3.021 1.00 95.31 91 GLU A CA 1
ATOM 673 C C . GLU A 1 91 ? -9.782 9.007 3.640 1.00 95.31 91 GLU A C 1
ATOM 675 O O . GLU A 1 91 ? -9.135 9.887 3.071 1.00 95.31 91 GLU A O 1
ATOM 680 N N . GLU A 1 92 ? -9.382 8.467 4.794 1.00 95.06 92 GLU A N 1
ATOM 681 C CA . GLU A 1 92 ? -8.130 8.841 5.460 1.00 95.06 92 GLU A CA 1
ATOM 682 C C . GLU A 1 92 ? -6.900 8.392 4.658 1.00 95.06 92 GLU A C 1
ATOM 684 O O . GLU A 1 92 ? -5.951 9.163 4.524 1.00 95.06 92 GLU A O 1
ATOM 689 N N . LEU A 1 93 ? -6.939 7.207 4.042 1.00 94.88 93 LEU A N 1
ATOM 690 C CA . LEU A 1 93 ? -5.873 6.697 3.181 1.00 94.88 93 LEU A CA 1
ATOM 691 C C . LEU A 1 93 ? -5.681 7.592 1.960 1.00 94.88 93 LEU A C 1
ATOM 693 O O . LEU A 1 93 ? -4.565 8.022 1.686 1.00 94.88 93 LEU A O 1
ATOM 697 N N . LYS A 1 94 ? -6.772 7.950 1.276 1.00 95.19 94 LYS A N 1
ATOM 698 C CA . LYS A 1 94 ? -6.726 8.858 0.126 1.00 95.19 94 LYS A CA 1
ATOM 699 C C . LYS A 1 94 ? -6.185 10.243 0.490 1.00 95.19 94 LYS A C 1
ATOM 701 O O . LYS A 1 94 ? -5.496 10.855 -0.320 1.00 95.19 94 LYS A O 1
ATOM 706 N N . LYS A 1 95 ? -6.498 10.755 1.688 1.00 93.38 95 LYS A N 1
ATOM 707 C CA . LYS A 1 95 ? -5.941 12.028 2.186 1.00 93.38 95 LYS A CA 1
ATOM 708 C C . LYS A 1 95 ? -4.452 11.920 2.512 1.00 93.38 95 LYS A C 1
ATOM 710 O O . LYS A 1 95 ? -3.738 12.905 2.341 1.00 93.38 95 LYS A O 1
ATOM 715 N N . ALA A 1 96 ? -4.015 10.775 3.034 1.00 90.00 96 ALA A N 1
ATOM 716 C CA . ALA A 1 96 ? -2.636 10.550 3.445 1.00 90.00 96 ALA A CA 1
ATOM 717 C C . ALA A 1 96 ? -1.708 10.325 2.244 1.00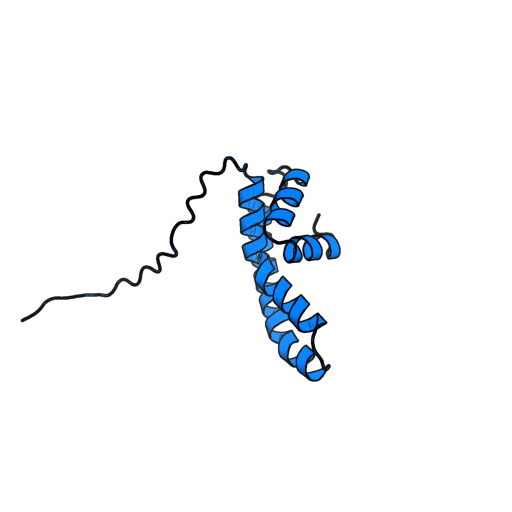 90.00 96 ALA A C 1
ATOM 719 O O . ALA A 1 96 ? -0.658 10.959 2.167 1.00 90.00 96 ALA A O 1
ATOM 720 N N . ASP A 1 97 ? -2.103 9.454 1.313 1.00 90.19 97 ASP A N 1
ATOM 721 C CA . ASP A 1 97 ? -1.331 9.115 0.119 1.00 90.19 97 ASP A CA 1
ATOM 722 C C . ASP A 1 97 ? -2.254 8.597 -1.002 1.00 90.19 97 ASP A C 1
ATOM 724 O O . ASP A 1 97 ? -2.752 7.467 -0.974 1.00 90.19 97 ASP A O 1
ATOM 728 N N . GLU A 1 98 ? -2.483 9.436 -2.016 1.00 91.69 98 GLU A N 1
ATOM 729 C CA . GLU A 1 98 ? -3.342 9.098 -3.157 1.00 91.69 98 GLU A CA 1
ATOM 730 C C . GLU A 1 98 ? -2.757 7.970 -4.027 1.00 91.69 98 GLU A C 1
ATOM 732 O O . GLU A 1 98 ? -3.520 7.197 -4.606 1.00 91.69 98 GLU A O 1
ATOM 737 N N . SER A 1 99 ? -1.428 7.820 -4.089 1.00 91.12 99 SER A N 1
ATOM 738 C CA . SER A 1 99 ? -0.775 6.756 -4.866 1.00 91.12 99 SER A CA 1
ATOM 739 C C . SER A 1 99 ? -1.007 5.391 -4.221 1.00 91.12 99 SER A C 1
ATOM 741 O O . SER A 1 99 ? -1.425 4.438 -4.885 1.00 91.12 99 SER A O 1
ATOM 743 N N . VAL A 1 100 ? -0.844 5.311 -2.896 1.00 93.75 100 VAL A N 1
ATOM 744 C CA . VAL A 1 100 ? -1.144 4.091 -2.133 1.00 93.75 100 VAL A CA 1
ATOM 745 C C . VAL A 1 100 ? -2.634 3.752 -2.195 1.00 93.75 100 VAL A C 1
ATOM 747 O O . VAL A 1 100 ? -2.980 2.586 -2.394 1.00 93.75 100 VAL A O 1
ATOM 750 N N . TYR A 1 101 ? -3.517 4.750 -2.077 1.00 94.56 101 TYR A N 1
ATOM 751 C CA . TYR A 1 101 ? -4.959 4.547 -2.234 1.00 94.56 101 TYR A CA 1
ATOM 752 C C . TYR A 1 101 ? -5.307 3.953 -3.607 1.00 94.56 101 TYR A C 1
ATOM 754 O O . TYR A 1 101 ? -5.968 2.917 -3.678 1.00 94.56 101 TYR A O 1
ATOM 762 N N . ASN A 1 102 ? -4.824 4.568 -4.691 1.00 92.81 102 ASN A N 1
ATOM 763 C CA . ASN A 1 102 ? -5.107 4.108 -6.050 1.00 92.81 102 ASN A CA 1
ATOM 764 C C . ASN A 1 102 ? -4.572 2.694 -6.289 1.00 92.81 102 ASN A C 1
ATOM 766 O O . ASN A 1 102 ? -5.275 1.866 -6.862 1.00 92.81 102 ASN A O 1
ATOM 770 N N . MET A 1 103 ? -3.372 2.379 -5.793 1.00 91.56 103 MET A N 1
ATOM 771 C CA . MET A 1 103 ? -2.847 1.021 -5.905 1.00 91.56 103 MET A CA 1
ATOM 772 C C . MET A 1 103 ? -3.733 0.002 -5.185 1.00 91.56 103 M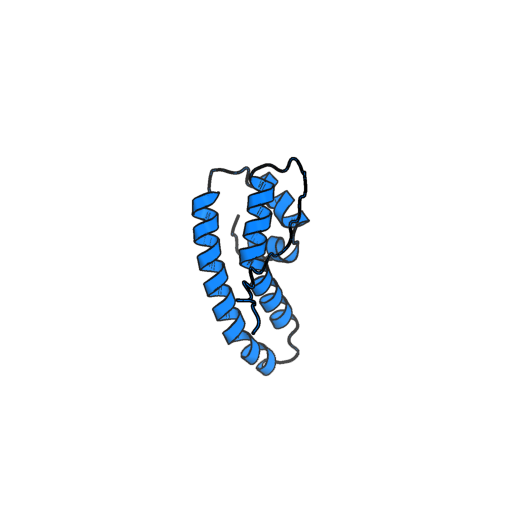ET A C 1
ATOM 774 O O . MET A 1 103 ? -3.975 -1.086 -5.706 1.00 91.56 103 MET A O 1
ATOM 778 N N . ALA A 1 104 ? -4.193 0.320 -3.977 1.00 91.44 104 ALA A N 1
ATOM 779 C CA . ALA A 1 104 ? -5.013 -0.597 -3.203 1.00 91.44 104 ALA A CA 1
ATOM 780 C C . ALA A 1 104 ? -6.377 -0.854 -3.875 1.00 91.44 104 ALA A C 1
ATOM 782 O O . ALA A 1 104 ? -6.829 -2.000 -3.905 1.00 91.44 104 ALA A O 1
ATOM 783 N N . GLU A 1 105 ? -6.979 0.165 -4.498 1.00 92.38 105 GLU A N 1
ATOM 784 C CA . GLU A 1 105 ? -8.174 0.013 -5.343 1.00 92.38 105 GLU A CA 1
ATOM 785 C C . GLU A 1 105 ? -7.896 -0.858 -6.583 1.00 92.38 105 GLU A C 1
ATOM 787 O O . GLU A 1 105 ? -8.647 -1.791 -6.864 1.00 92.38 105 GLU A O 1
ATOM 792 N N . GLU A 1 106 ? -6.791 -0.621 -7.300 1.00 89.56 106 GLU A N 1
ATOM 793 C CA . GLU A 1 106 ? -6.401 -1.412 -8.481 1.00 89.56 106 GLU A CA 1
ATOM 794 C C . GLU A 1 106 ? -6.174 -2.896 -8.163 1.00 89.56 106 GLU A C 1
ATOM 796 O O . GLU A 1 106 ? -6.437 -3.767 -8.995 1.00 89.56 106 GLU A O 1
ATOM 801 N N . LEU A 1 107 ? -5.679 -3.189 -6.960 1.00 85.44 107 LEU A N 1
ATOM 802 C CA . LEU A 1 107 ? -5.422 -4.547 -6.486 1.00 85.44 107 LEU A CA 1
ATOM 803 C C . LEU A 1 107 ? -6.663 -5.228 -5.890 1.00 85.44 107 LEU A C 1
ATOM 805 O O . LEU A 1 107 ? -6.582 -6.405 -5.536 1.00 85.44 107 LEU A O 1
ATOM 809 N N . GLY A 1 108 ? -7.795 -4.525 -5.775 1.00 86.06 108 GLY A N 1
ATOM 810 C CA . GLY A 1 108 ? -8.996 -5.046 -5.116 1.00 86.06 108 GLY A CA 1
ATOM 811 C C . GLY A 1 108 ? -8.757 -5.361 -3.639 1.00 86.06 108 GLY A C 1
ATOM 812 O O . GLY A 1 108 ? -9.277 -6.349 -3.122 1.00 86.06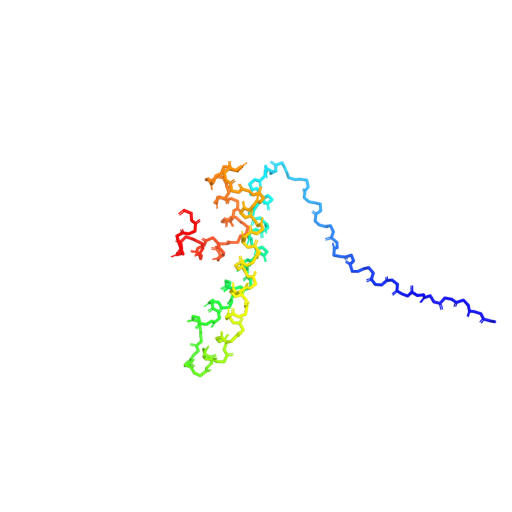 108 GLY A O 1
ATOM 813 N N . ALA A 1 109 ? -7.914 -4.565 -2.973 1.00 83.44 109 ALA A N 1
ATOM 814 C CA . ALA A 1 109 ? -7.584 -4.751 -1.563 1.00 83.44 109 ALA A CA 1
ATOM 815 C C . ALA A 1 109 ? -8.746 -4.375 -0.621 1.00 83.44 109 ALA A C 1
ATOM 817 O O . ALA A 1 109 ? -8.700 -4.742 0.560 1.00 83.44 109 ALA A O 1
ATOM 818 N N . PHE A 1 110 ? -9.769 -3.684 -1.145 1.00 80.12 110 PHE A N 1
ATOM 819 C CA . PHE A 1 110 ? -10.979 -3.238 -0.448 1.00 80.12 110 PHE A CA 1
ATOM 820 C C . PHE A 1 110 ? -12.273 -3.686 -1.131 1.00 80.12 110 PHE A C 1
ATOM 822 O O . PHE A 1 110 ? -12.241 -3.993 -2.344 1.00 80.12 110 PHE A O 1
#